Protein AF-A0A2W4WVH2-F1 (afdb_monomer_lite)

Structure (mmCIF, N/CA/C/O backbone):
data_AF-A0A2W4WVH2-F1
#
_entry.id   AF-A0A2W4WVH2-F1
#
loop_
_atom_site.group_PDB
_atom_site.id
_atom_site.type_symbol
_atom_site.label_atom_id
_atom_site.label_alt_id
_atom_site.label_comp_id
_atom_site.label_asym_id
_atom_site.label_entity_id
_atom_site.label_seq_id
_atom_site.pdbx_PDB_ins_code
_atom_site.Cartn_x
_atom_site.Cartn_y
_atom_site.Cartn_z
_atom_site.occupancy
_atom_site.B_iso_or_equiv
_atom_site.auth_seq_id
_atom_site.auth_comp_id
_atom_site.auth_asym_id
_atom_site.auth_atom_id
_atom_site.pdbx_PDB_model_num
ATOM 1 N N . MET A 1 1 ? -16.854 -24.692 27.107 1.00 45.06 1 MET A N 1
ATOM 2 C CA . MET A 1 1 ? -16.200 -25.452 26.020 1.00 45.06 1 MET A CA 1
ATOM 3 C C . MET A 1 1 ? -17.111 -25.479 24.795 1.00 45.06 1 MET A C 1
ATOM 5 O O . MET A 1 1 ? -17.881 -26.413 24.666 1.00 45.06 1 MET A O 1
ATOM 9 N N . ASN A 1 2 ? -17.081 -24.427 23.961 1.00 44.56 2 ASN A N 1
ATOM 10 C CA . ASN A 1 2 ? -17.092 -24.504 22.487 1.00 44.56 2 ASN A CA 1
ATOM 11 C C . ASN A 1 2 ? -16.873 -23.089 21.905 1.00 44.56 2 ASN A C 1
ATOM 13 O O . ASN A 1 2 ? -17.796 -22.410 21.470 1.00 44.56 2 ASN A O 1
ATOM 17 N N . ASP A 1 3 ? -15.625 -22.629 21.969 1.00 52.38 3 ASP A N 1
ATOM 18 C CA . ASP A 1 3 ? -15.141 -21.346 21.444 1.00 52.38 3 ASP A CA 1
ATOM 19 C C . ASP A 1 3 ? -14.813 -21.469 19.940 1.00 52.38 3 ASP A C 1
ATOM 21 O O . ASP A 1 3 ? -13.662 -21.418 19.513 1.00 52.38 3 ASP A O 1
ATOM 25 N N . LYS A 1 4 ? -15.816 -21.811 19.121 1.00 51.41 4 LYS A N 1
ATOM 26 C CA . LYS A 1 4 ? -15.616 -22.053 17.675 1.00 51.41 4 LYS A CA 1
ATOM 27 C C . LYS A 1 4 ? -16.540 -21.256 16.758 1.00 51.41 4 LYS A C 1
ATOM 29 O O . LYS A 1 4 ? -16.432 -21.389 15.543 1.00 51.41 4 LYS A O 1
ATOM 34 N N . THR A 1 5 ? -17.405 -20.404 17.299 1.00 56.41 5 THR A N 1
ATOM 35 C CA . THR A 1 5 ? -18.390 -19.650 16.505 1.00 56.41 5 THR A CA 1
ATOM 36 C C . THR A 1 5 ? -18.464 -18.174 16.881 1.00 56.41 5 THR A C 1
ATOM 38 O O . THR A 1 5 ? -19.536 -17.585 16.791 1.00 56.41 5 THR A O 1
ATOM 41 N N . ASP A 1 6 ? -17.352 -17.554 17.288 1.00 52.69 6 ASP A N 1
ATOM 42 C CA . ASP A 1 6 ? -17.299 -16.093 17.346 1.00 52.69 6 A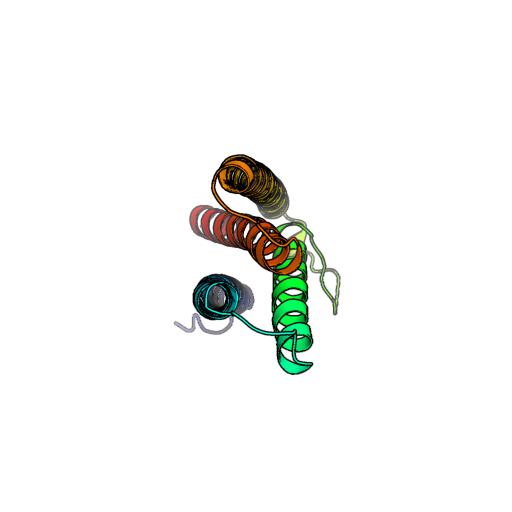SP A CA 1
ATOM 43 C C . ASP A 1 6 ? -16.998 -15.536 15.933 1.00 52.69 6 ASP A C 1
ATOM 45 O O . ASP A 1 6 ? -15.887 -15.720 15.411 1.00 52.69 6 ASP A O 1
ATOM 49 N N . PRO A 1 7 ? -17.965 -14.872 15.265 1.00 55.34 7 PRO A N 1
ATOM 50 C CA . PRO A 1 7 ? -17.770 -14.300 13.933 1.00 55.34 7 PRO A CA 1
ATOM 51 C C . PRO A 1 7 ? -16.657 -13.238 13.891 1.00 55.34 7 PRO A C 1
ATOM 53 O O . PRO A 1 7 ? -16.143 -12.933 12.809 1.00 55.34 7 PRO A O 1
ATOM 56 N N . GLY A 1 8 ? -16.247 -12.694 15.045 1.00 55.97 8 GLY A N 1
ATOM 57 C CA . GLY A 1 8 ? -15.097 -11.802 15.156 1.00 55.97 8 GLY A CA 1
ATOM 58 C C . GLY A 1 8 ? -13.764 -12.496 14.857 1.00 55.97 8 GLY A C 1
ATOM 59 O O . GLY A 1 8 ? -12.923 -11.929 14.163 1.00 55.97 8 GLY A O 1
ATOM 60 N N . ILE A 1 9 ? -13.568 -13.738 15.308 1.00 54.50 9 ILE A N 1
ATOM 61 C CA . ILE A 1 9 ? -12.284 -14.455 15.190 1.00 54.50 9 ILE A CA 1
ATOM 62 C C . ILE A 1 9 ? -11.999 -14.855 13.734 1.00 54.50 9 ILE A C 1
ATOM 64 O O . ILE A 1 9 ? -10.867 -14.723 13.259 1.00 54.50 9 ILE A O 1
ATOM 68 N N . PHE A 1 10 ? -13.022 -15.286 12.989 1.00 54.44 10 PHE A N 1
ATOM 69 C CA . PHE A 1 10 ? -12.885 -15.618 11.565 1.00 54.44 10 PHE A CA 1
ATOM 70 C C . PHE A 1 10 ? -12.524 -14.389 10.719 1.00 54.44 10 PHE A C 1
ATOM 72 O O . PHE A 1 10 ? -11.596 -14.453 9.913 1.00 54.44 10 PHE A O 1
ATOM 79 N N . ARG A 1 11 ? -13.158 -13.233 10.967 1.00 58.91 11 ARG A N 1
ATOM 80 C CA . ARG A 1 11 ? -12.826 -11.977 10.268 1.00 58.91 11 ARG A CA 1
ATOM 81 C C . ARG A 1 11 ? -11.411 -11.479 10.576 1.00 58.91 11 ARG A C 1
ATOM 83 O O . ARG A 1 11 ? -10.740 -10.994 9.667 1.00 58.91 11 ARG A O 1
ATOM 90 N N . ARG A 1 12 ? -10.936 -11.623 11.820 1.00 60.44 12 ARG A N 1
ATOM 91 C CA . ARG A 1 12 ? -9.560 -11.266 12.227 1.00 60.44 12 ARG A CA 1
ATOM 92 C C . ARG A 1 12 ? -8.515 -12.124 11.504 1.00 60.44 12 ARG A C 1
ATOM 94 O O . ARG A 1 12 ? -7.502 -11.603 11.026 1.00 60.44 12 ARG A O 1
ATOM 101 N N . LYS A 1 13 ? -8.770 -13.432 11.377 1.00 58.59 13 LYS A N 1
ATOM 102 C CA . LYS A 1 13 ? -7.903 -14.372 10.644 1.00 58.59 13 LYS A CA 1
ATOM 103 C C . LYS A 1 13 ? -7.882 -14.083 9.144 1.00 58.59 13 LYS A C 1
ATOM 105 O O . LYS A 1 13 ? -6.803 -14.089 8.561 1.00 58.59 13 LYS A O 1
ATOM 110 N N . GLU A 1 14 ? -9.024 -13.741 8.549 1.00 64.25 14 GLU A N 1
ATOM 111 C CA . GLU A 1 14 ? -9.094 -13.321 7.144 1.00 64.25 14 GLU A CA 1
ATOM 112 C C . GLU A 1 14 ? -8.287 -12.052 6.871 1.00 64.25 14 GLU A C 1
ATOM 114 O O . GLU A 1 14 ? -7.516 -12.026 5.922 1.00 64.25 14 GLU A O 1
ATOM 119 N N . ILE A 1 15 ? -8.418 -11.005 7.695 1.00 61.34 15 ILE A N 1
ATOM 120 C CA . ILE A 1 15 ? -7.691 -9.741 7.479 1.00 61.34 15 ILE A CA 1
ATOM 121 C C . ILE A 1 15 ? -6.187 -9.941 7.685 1.00 61.34 15 ILE A C 1
ATOM 123 O O . ILE A 1 15 ? -5.391 -9.426 6.904 1.00 61.34 15 ILE A O 1
ATOM 127 N N . THR A 1 16 ? -5.792 -10.729 8.690 1.00 62.81 16 THR A N 1
ATOM 128 C CA . THR A 1 16 ? -4.380 -11.078 8.908 1.00 62.81 16 THR A CA 1
ATOM 129 C C . THR A 1 16 ? -3.832 -11.879 7.725 1.00 62.81 16 THR A C 1
ATOM 131 O O . THR A 1 16 ? -2.770 -11.549 7.207 1.00 62.81 16 THR A O 1
ATOM 134 N N . GLY A 1 17 ? -4.560 -12.907 7.276 1.00 65.88 17 GLY A N 1
ATOM 135 C CA . GLY A 1 17 ? -4.170 -13.739 6.139 1.00 65.88 17 GLY A CA 1
ATOM 136 C C . GLY A 1 17 ? -4.081 -12.934 4.846 1.00 65.88 17 GLY A C 1
ATOM 137 O O . GLY A 1 17 ? -3.135 -13.108 4.088 1.00 65.88 17 GLY A O 1
ATOM 138 N N . LEU A 1 18 ? -5.000 -11.989 4.636 1.00 65.19 18 LEU A N 1
ATOM 139 C CA . LEU A 1 18 ? -5.010 -11.115 3.468 1.00 65.19 18 LEU A CA 1
ATOM 140 C C . LEU A 1 18 ? -3.873 -10.090 3.520 1.00 65.19 18 LEU A C 1
ATOM 142 O O . LEU A 1 18 ? -3.216 -9.882 2.511 1.00 65.19 18 LEU A O 1
ATOM 146 N N . ALA A 1 19 ? -3.564 -9.514 4.684 1.00 61.16 19 ALA A N 1
ATOM 147 C CA . ALA A 1 19 ? -2.401 -8.642 4.854 1.00 61.16 19 ALA A CA 1
ATOM 148 C C . ALA A 1 19 ? -1.078 -9.396 4.623 1.00 61.16 19 ALA A C 1
ATOM 150 O O . ALA A 1 19 ? -0.179 -8.873 3.970 1.00 61.16 19 ALA A O 1
ATOM 151 N N . PHE A 1 20 ? -0.965 -10.636 5.106 1.00 66.19 20 PHE A N 1
ATOM 152 C CA . PHE A 1 20 ? 0.226 -11.467 4.909 1.00 66.19 20 PHE A CA 1
ATOM 153 C C . PHE A 1 20 ? 0.372 -11.925 3.454 1.00 66.19 20 PHE A C 1
ATOM 155 O O . PHE A 1 20 ? 1.464 -11.877 2.895 1.00 66.19 20 PHE A O 1
ATOM 162 N N . TYR A 1 21 ? -0.740 -12.312 2.822 1.00 66.06 21 TYR A N 1
ATOM 163 C CA . TYR A 1 21 ? -0.791 -12.641 1.401 1.00 66.06 21 TYR A CA 1
ATOM 164 C C . TYR A 1 21 ? -0.421 -11.437 0.540 1.00 66.06 21 TYR A C 1
ATOM 166 O O . TYR A 1 21 ? 0.329 -11.590 -0.413 1.00 66.06 21 TYR A O 1
ATOM 174 N N . VAL A 1 22 ? -0.883 -10.238 0.908 1.00 64.31 22 VAL A N 1
ATOM 175 C CA . VAL A 1 22 ? -0.463 -8.983 0.284 1.00 64.31 22 VAL A CA 1
ATOM 176 C C . VAL A 1 22 ? 1.050 -8.856 0.412 1.00 64.31 22 VAL A C 1
ATOM 178 O O . VAL A 1 22 ? 1.708 -8.899 -0.618 1.00 64.31 22 VAL A O 1
ATOM 181 N N . VAL A 1 23 ? 1.618 -8.836 1.627 1.00 63.81 23 VAL A N 1
ATOM 182 C CA . VAL A 1 23 ? 3.079 -8.749 1.860 1.00 63.81 23 VAL A CA 1
ATOM 183 C C . VAL A 1 23 ? 3.870 -9.743 0.993 1.00 63.81 23 VAL A C 1
ATOM 185 O O . VAL A 1 23 ? 4.802 -9.345 0.294 1.00 63.81 23 VAL A O 1
ATOM 188 N N . ALA A 1 24 ? 3.458 -11.012 0.970 1.00 65.31 24 ALA A N 1
ATOM 189 C CA . ALA A 1 24 ? 4.091 -12.050 0.160 1.00 65.31 24 ALA A CA 1
ATOM 190 C C . ALA A 1 24 ? 3.933 -11.811 -1.354 1.00 65.31 24 ALA A C 1
ATOM 192 O O . ALA A 1 24 ? 4.898 -11.942 -2.104 1.00 65.31 24 ALA A O 1
ATOM 193 N N . ALA A 1 25 ? 2.743 -11.418 -1.814 1.00 62.38 25 ALA A N 1
ATOM 194 C CA . ALA A 1 25 ? 2.462 -11.150 -3.221 1.00 62.38 25 ALA A CA 1
ATOM 195 C C . ALA A 1 25 ? 3.227 -9.929 -3.749 1.00 62.38 25 ALA A C 1
ATOM 197 O O . ALA A 1 25 ? 3.689 -9.959 -4.886 1.00 62.38 25 ALA A O 1
ATOM 198 N N . GLY A 1 26 ? 3.403 -8.877 -2.944 1.00 61.41 26 GLY A N 1
ATOM 199 C CA . GLY A 1 26 ? 4.197 -7.710 -3.343 1.00 61.41 26 GLY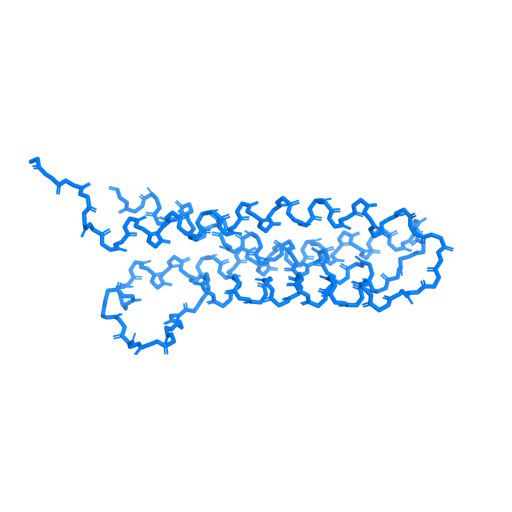 A CA 1
ATOM 200 C C . GLY A 1 26 ? 5.694 -7.996 -3.403 1.00 61.41 26 GLY A C 1
ATOM 201 O O . GLY A 1 26 ? 6.350 -7.529 -4.328 1.00 61.41 26 GLY A O 1
ATOM 202 N N . LEU A 1 27 ? 6.224 -8.817 -2.489 1.00 63.53 27 LEU A N 1
ATOM 203 C CA . LEU A 1 27 ? 7.617 -9.281 -2.553 1.00 63.53 27 LEU A CA 1
ATOM 204 C C . LEU A 1 27 ? 7.875 -10.126 -3.809 1.00 63.53 27 LEU A C 1
ATOM 206 O O . LEU A 1 27 ? 8.849 -9.892 -4.518 1.00 63.53 27 LEU A O 1
ATOM 210 N N . LEU A 1 28 ? 6.964 -11.048 -4.133 1.00 61.34 28 LEU A N 1
ATOM 211 C CA . LEU A 1 28 ? 7.037 -11.855 -5.357 1.00 61.34 28 LEU A CA 1
ATOM 212 C C . LEU A 1 28 ? 6.838 -11.018 -6.632 1.00 61.34 28 LEU A C 1
ATOM 214 O O . LEU A 1 28 ? 7.385 -11.341 -7.684 1.00 61.34 28 LEU A O 1
ATOM 218 N N . ALA A 1 29 ? 6.048 -9.945 -6.563 1.00 59.56 29 ALA A N 1
ATOM 219 C CA . ALA A 1 29 ? 5.833 -9.049 -7.691 1.00 59.56 29 ALA A CA 1
ATOM 220 C C . ALA A 1 29 ? 7.020 -8.113 -7.940 1.00 59.56 29 ALA A C 1
ATOM 222 O O . ALA A 1 29 ? 7.309 -7.829 -9.099 1.00 59.56 29 ALA A O 1
ATOM 223 N N . ALA A 1 30 ? 7.710 -7.663 -6.888 1.00 61.22 30 ALA A N 1
ATOM 224 C CA . ALA A 1 30 ? 8.901 -6.826 -7.001 1.00 61.22 30 ALA A CA 1
ATOM 225 C C . ALA A 1 30 ? 10.008 -7.537 -7.795 1.00 61.22 30 ALA A C 1
ATOM 227 O O . ALA A 1 30 ? 10.548 -6.959 -8.732 1.00 61.22 30 ALA A O 1
ATOM 228 N N . ASP A 1 31 ? 10.269 -8.811 -7.496 1.00 60.78 31 ASP A N 1
ATOM 229 C CA . ASP A 1 31 ? 11.281 -9.617 -8.195 1.00 60.78 31 ASP A CA 1
ATOM 230 C C . ASP A 1 31 ? 11.007 -9.715 -9.710 1.00 60.78 31 ASP A C 1
ATOM 232 O O . ASP A 1 31 ? 11.892 -9.545 -10.546 1.00 60.78 31 ASP A O 1
ATOM 236 N N . VAL A 1 32 ? 9.733 -9.866 -10.087 1.00 55.97 32 VAL A N 1
ATOM 237 C CA . VAL A 1 32 ? 9.325 -9.941 -11.499 1.00 55.97 32 VAL A CA 1
ATOM 238 C C . VAL A 1 32 ? 9.278 -8.567 -12.183 1.00 55.97 32 VAL A C 1
ATOM 240 O O . VAL A 1 32 ? 9.459 -8.486 -13.398 1.00 55.97 32 VAL A O 1
ATOM 243 N N . LEU A 1 33 ? 9.029 -7.487 -11.435 1.00 59.16 33 LEU A N 1
ATOM 244 C CA . LEU A 1 33 ? 9.025 -6.118 -11.964 1.00 59.16 33 LEU A CA 1
ATOM 245 C C . LEU A 1 33 ? 10.447 -5.611 -12.244 1.00 59.16 33 LEU A C 1
ATOM 247 O 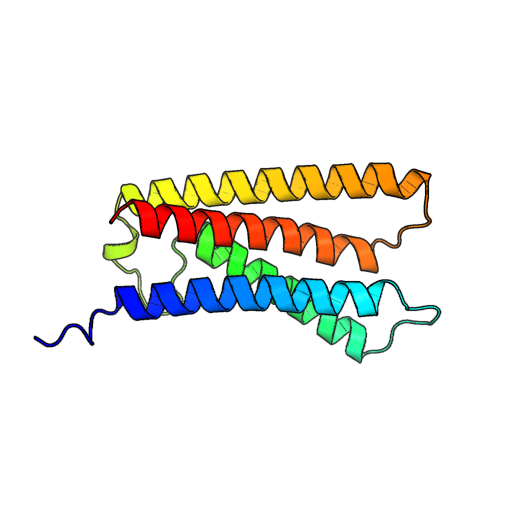O . LEU A 1 33 ? 10.664 -4.984 -13.276 1.00 59.16 33 LEU A O 1
ATOM 251 N N . TYR A 1 34 ? 11.415 -5.915 -11.373 1.00 60.00 34 TYR A N 1
ATOM 252 C CA . TYR A 1 34 ? 12.796 -5.438 -11.513 1.00 60.00 34 TYR A CA 1
ATOM 253 C C . TYR A 1 34 ? 13.650 -6.248 -12.506 1.00 60.00 34 TYR A C 1
ATOM 255 O O . TYR A 1 34 ? 14.629 -5.717 -13.019 1.00 60.00 34 TYR A O 1
ATOM 263 N N . GLY A 1 35 ? 13.283 -7.493 -12.829 1.00 57.66 35 GLY A N 1
ATOM 264 C CA . GLY A 1 35 ? 14.023 -8.346 -13.776 1.00 57.66 35 GLY A CA 1
ATOM 265 C C . GLY A 1 35 ? 13.636 -8.196 -15.255 1.00 57.66 35 GLY A C 1
ATOM 266 O O . GLY A 1 35 ? 13.885 -9.112 -16.041 1.00 57.66 35 GLY A O 1
ATOM 267 N N . ARG A 1 36 ? 12.942 -7.118 -15.648 1.00 62.81 36 ARG A N 1
ATOM 268 C CA . ARG A 1 36 ? 12.261 -7.041 -16.949 1.00 62.81 36 ARG A CA 1
ATOM 269 C C . ARG A 1 36 ? 12.927 -6.089 -17.953 1.00 62.81 36 ARG A C 1
ATOM 271 O O . ARG A 1 36 ? 12.627 -4.899 -17.984 1.00 62.81 36 ARG A O 1
ATOM 278 N N . ASP A 1 37 ? 13.645 -6.661 -18.918 1.00 61.00 37 ASP A N 1
ATOM 279 C CA . ASP A 1 37 ? 14.292 -5.914 -20.016 1.00 61.00 37 ASP A CA 1
ATOM 280 C C . ASP A 1 37 ? 13.422 -5.741 -21.291 1.00 61.00 37 ASP A C 1
ATOM 282 O O . ASP A 1 37 ? 13.919 -5.351 -22.345 1.00 61.00 37 ASP A O 1
ATOM 286 N N . GLY A 1 38 ? 12.107 -6.010 -21.236 1.00 69.62 38 GLY A N 1
ATOM 287 C CA . GLY A 1 38 ? 11.228 -6.066 -22.424 1.00 69.62 38 GLY A CA 1
ATOM 288 C C . GLY A 1 38 ? 9.888 -5.318 -22.326 1.00 69.62 38 GLY A C 1
ATOM 289 O O . GLY A 1 38 ? 9.450 -4.905 -21.251 1.00 69.62 38 GLY A O 1
ATOM 290 N N . ALA A 1 39 ? 9.198 -5.174 -23.467 1.00 76.69 39 ALA A N 1
ATOM 291 C CA . ALA A 1 39 ? 7.884 -4.520 -23.572 1.00 76.69 39 ALA A CA 1
ATOM 292 C C . ALA A 1 39 ? 6.810 -5.202 -22.704 1.00 76.69 39 ALA A C 1
ATOM 294 O O . ALA A 1 39 ? 6.860 -6.412 -22.481 1.00 76.69 39 ALA A O 1
ATOM 295 N N . TRP A 1 40 ? 5.830 -4.438 -22.211 1.00 77.19 40 TRP A N 1
ATOM 296 C CA . TRP A 1 40 ? 4.753 -4.946 -21.351 1.00 77.19 40 TRP A CA 1
ATOM 297 C C . TRP A 1 40 ? 3.869 -5.964 -22.083 1.00 77.19 40 TRP A C 1
ATOM 299 O O . TRP A 1 40 ? 3.409 -5.714 -23.195 1.00 77.19 40 TRP A O 1
ATOM 309 N N . ARG A 1 41 ? 3.608 -7.115 -21.452 1.00 82.00 41 ARG A N 1
ATOM 310 C CA . ARG A 1 41 ? 2.661 -8.122 -21.947 1.00 82.00 41 ARG A CA 1
ATOM 311 C C . ARG A 1 41 ? 1.333 -7.910 -21.232 1.00 82.00 41 ARG A C 1
ATOM 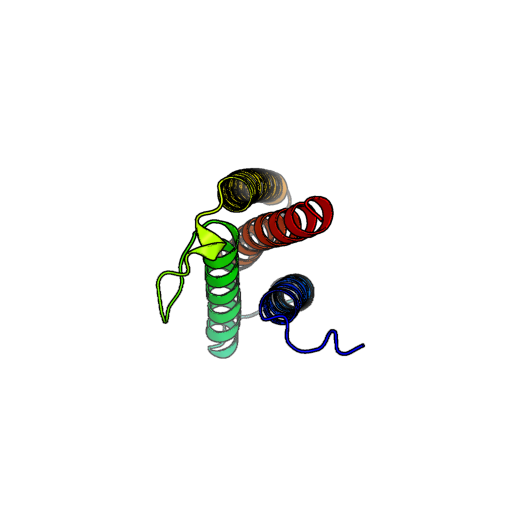313 O O . ARG A 1 41 ? 1.289 -7.417 -20.109 1.00 82.00 41 ARG A O 1
ATOM 320 N N . PHE A 1 42 ? 0.240 -8.351 -21.849 1.00 79.81 42 PHE A N 1
ATOM 321 C CA . PHE A 1 42 ? -1.100 -8.247 -21.260 1.00 79.81 42 PHE A CA 1
ATOM 322 C C . PHE A 1 42 ? -1.183 -8.816 -19.829 1.00 79.81 42 PHE A C 1
ATOM 324 O O . PHE A 1 42 ? -1.787 -8.212 -18.947 1.00 79.81 42 PHE A O 1
ATOM 331 N N . VAL A 1 43 ? -0.502 -9.938 -19.574 1.00 78.25 43 VAL A N 1
ATOM 332 C CA . VAL A 1 43 ? -0.456 -10.593 -18.255 1.00 78.25 43 VAL A CA 1
ATOM 333 C C . VAL A 1 43 ? 0.138 -9.685 -17.169 1.00 78.25 43 VAL A C 1
ATOM 335 O O . VAL A 1 43 ? -0.269 -9.773 -16.012 1.00 78.25 43 VAL A O 1
ATOM 338 N N . ASP A 1 44 ? 1.052 -8.781 -17.522 1.00 77.44 44 ASP A N 1
ATOM 339 C CA . ASP A 1 44 ? 1.674 -7.861 -16.565 1.00 77.44 44 ASP A CA 1
ATOM 340 C C . ASP A 1 44 ? 0.707 -6.759 -16.142 1.00 77.44 44 ASP A C 1
ATOM 342 O O . ASP A 1 44 ? 0.599 -6.463 -14.955 1.00 77.44 44 ASP A O 1
ATOM 346 N N . PHE A 1 45 ? -0.075 -6.226 -17.086 1.00 78.69 45 PHE A N 1
ATOM 347 C CA . PHE A 1 45 ? -1.147 -5.279 -16.776 1.00 78.69 45 PHE A CA 1
ATOM 348 C C . PHE A 1 45 ? -2.186 -5.900 -15.842 1.00 78.69 45 PHE A C 1
ATOM 350 O O . PHE A 1 45 ? -2.586 -5.269 -14.865 1.00 78.69 45 PHE A O 1
ATOM 357 N N . VAL A 1 46 ? -2.585 -7.152 -16.097 1.00 80.19 46 VAL A N 1
ATOM 358 C CA . VAL A 1 46 ? -3.522 -7.883 -15.228 1.00 80.19 46 VAL A CA 1
ATOM 359 C C . VAL A 1 46 ? -2.929 -8.077 -13.832 1.00 80.19 46 VAL A C 1
ATOM 361 O O . VAL A 1 46 ? -3.613 -7.844 -12.838 1.00 80.19 46 VAL A O 1
ATOM 364 N N . ARG A 1 47 ? -1.649 -8.455 -13.737 1.00 76.75 47 ARG A N 1
ATOM 365 C CA . ARG A 1 47 ? -0.964 -8.660 -12.454 1.00 76.75 47 ARG A CA 1
ATOM 366 C C . ARG A 1 47 ? -0.854 -7.364 -11.651 1.00 76.75 47 ARG A C 1
ATOM 368 O O . ARG A 1 47 ? -1.217 -7.348 -10.478 1.00 76.75 47 ARG A O 1
ATOM 375 N N . VAL A 1 48 ? -0.389 -6.282 -12.273 1.00 77.06 48 VAL A N 1
ATOM 376 C CA . VAL A 1 48 ? -0.269 -4.968 -11.625 1.00 77.06 48 VAL A CA 1
ATOM 377 C C . VAL A 1 48 ? -1.644 -4.442 -11.219 1.00 77.06 48 VAL A C 1
ATOM 379 O O . VAL A 1 48 ? -1.817 -3.997 -10.086 1.00 77.06 48 VAL A O 1
ATOM 382 N N . GLY A 1 49 ? -2.645 -4.571 -12.093 1.00 80.31 49 GLY A N 1
ATOM 383 C CA . GLY A 1 49 ? -4.030 -4.219 -11.787 1.00 80.31 49 GLY A CA 1
ATOM 384 C C . GLY A 1 49 ? -4.582 -4.991 -10.588 1.00 80.31 49 GLY A C 1
ATOM 385 O O . GLY A 1 49 ? -5.185 -4.388 -9.704 1.00 80.31 49 GLY A O 1
ATOM 386 N N . ALA A 1 50 ? -4.317 -6.298 -10.498 1.00 76.25 50 ALA A N 1
ATOM 387 C CA . ALA A 1 50 ? -4.727 -7.120 -9.362 1.00 76.25 50 ALA A CA 1
ATOM 388 C C . ALA A 1 50 ? -4.056 -6.682 -8.048 1.00 76.25 50 ALA A C 1
ATOM 390 O O . ALA A 1 50 ? -4.729 -6.614 -7.020 1.00 76.25 50 ALA A O 1
ATOM 391 N N . ILE A 1 51 ? -2.764 -6.334 -8.073 1.00 75.75 51 ILE A N 1
ATOM 392 C CA . ILE A 1 51 ? -2.038 -5.830 -6.894 1.00 75.75 51 ILE A CA 1
ATOM 393 C C . ILE A 1 51 ? -2.604 -4.485 -6.442 1.00 75.75 51 ILE A C 1
ATOM 395 O O . ILE A 1 51 ? -2.871 -4.302 -5.255 1.00 75.75 51 ILE A O 1
ATOM 399 N N . LEU A 1 52 ? -2.828 -3.558 -7.375 1.00 79.38 52 LEU A N 1
ATOM 400 C CA . LEU A 1 52 ? -3.406 -2.249 -7.072 1.00 79.38 52 LEU A CA 1
ATOM 401 C C . LEU A 1 52 ? -4.831 -2.378 -6.524 1.00 79.38 52 LEU A C 1
ATOM 403 O O . LEU A 1 52 ? -5.171 -1.738 -5.530 1.00 79.38 52 LEU A O 1
ATOM 407 N N . PHE A 1 53 ? -5.648 -3.245 -7.123 1.00 79.38 53 PHE A N 1
ATOM 408 C CA . PHE A 1 53 ? -6.997 -3.528 -6.643 1.00 79.38 53 PHE A CA 1
ATOM 409 C C . PHE A 1 53 ? -6.979 -4.135 -5.237 1.00 79.38 53 PHE A C 1
ATOM 411 O O . PHE A 1 53 ? -7.732 -3.710 -4.363 1.00 79.38 53 PHE A O 1
ATOM 418 N N . LEU A 1 54 ? -6.081 -5.085 -4.980 1.00 75.12 54 LEU A N 1
ATOM 419 C CA . LEU A 1 54 ? -5.928 -5.698 -3.667 1.00 75.12 54 LEU A CA 1
ATOM 420 C C . LEU A 1 54 ? -5.450 -4.687 -2.612 1.00 75.12 54 LEU A C 1
ATOM 422 O O . LEU A 1 54 ? -5.994 -4.657 -1.508 1.00 75.12 54 LEU A O 1
ATOM 426 N N . ALA A 1 55 ? -4.482 -3.831 -2.954 1.00 73.50 55 ALA A N 1
ATOM 427 C CA . ALA A 1 55 ? -4.019 -2.745 -2.092 1.00 73.50 55 ALA A CA 1
ATOM 428 C C . ALA A 1 55 ? -5.165 -1.781 -1.755 1.00 73.50 55 ALA A C 1
ATOM 430 O O . ALA A 1 55 ? -5.347 -1.419 -0.592 1.00 73.50 55 ALA A O 1
ATOM 431 N N . LEU A 1 56 ? -5.997 -1.434 -2.742 1.00 80.12 56 LEU A N 1
ATOM 432 C CA . LEU A 1 56 ? -7.190 -0.618 -2.537 1.00 80.12 56 LEU A CA 1
ATOM 433 C C . LEU A 1 56 ? -8.186 -1.297 -1.587 1.00 80.12 56 LEU A C 1
ATOM 435 O O . LEU A 1 56 ? -8.640 -0.672 -0.631 1.00 80.12 56 LEU A O 1
ATOM 439 N N . VAL A 1 57 ? -8.504 -2.577 -1.805 1.00 77.62 57 VAL A N 1
ATOM 440 C CA . VAL A 1 57 ? -9.414 -3.339 -0.934 1.00 77.62 57 VAL A CA 1
ATOM 441 C C . VAL A 1 57 ? -8.884 -3.389 0.500 1.00 77.62 57 VAL A C 1
ATOM 443 O O . VAL A 1 57 ? -9.648 -3.179 1.445 1.00 77.62 57 VAL A O 1
ATOM 446 N N . LEU A 1 58 ? -7.583 -3.623 0.684 1.00 73.69 58 LEU A N 1
ATOM 447 C CA . LEU A 1 58 ? -6.962 -3.668 2.007 1.00 73.69 58 LEU A CA 1
ATOM 448 C C . LEU A 1 58 ? -6.983 -2.292 2.686 1.00 73.69 58 LEU A C 1
ATOM 450 O O . LEU A 1 58 ? -7.327 -2.193 3.867 1.00 73.69 58 LEU A O 1
ATOM 454 N N . ALA A 1 59 ? -6.676 -1.226 1.946 1.00 74.44 59 ALA A N 1
ATOM 455 C CA . ALA A 1 59 ? -6.750 0.142 2.442 1.00 74.44 59 ALA A CA 1
ATOM 456 C C . ALA A 1 59 ? -8.183 0.491 2.865 1.00 74.44 59 ALA A C 1
ATOM 458 O O . ALA A 1 59 ? -8.401 0.930 3.992 1.00 74.44 59 ALA A O 1
ATOM 459 N N . LEU A 1 60 ? -9.182 0.211 2.025 1.00 76.31 60 LEU A N 1
ATOM 460 C CA . LEU A 1 60 ? -10.586 0.462 2.349 1.00 76.31 60 LEU A CA 1
ATOM 461 C C . LEU A 1 60 ? -11.023 -0.332 3.583 1.00 76.31 60 LEU A C 1
ATOM 463 O O . LEU A 1 60 ? -11.596 0.244 4.505 1.00 76.31 60 LEU A O 1
ATOM 467 N N . ARG A 1 61 ? -10.704 -1.627 3.659 1.00 74.62 61 ARG A N 1
ATOM 468 C CA . ARG A 1 61 ? -11.107 -2.480 4.788 1.00 74.62 61 ARG A CA 1
ATOM 469 C C . ARG A 1 61 ? -10.431 -2.090 6.108 1.00 74.62 61 ARG A C 1
ATOM 471 O O . ARG A 1 61 ? -11.048 -2.234 7.160 1.00 74.62 61 ARG A O 1
ATOM 478 N N . SER A 1 62 ? -9.190 -1.599 6.066 1.00 69.38 62 SER A N 1
ATOM 479 C CA . SER A 1 62 ? -8.433 -1.198 7.265 1.00 69.38 62 SER A CA 1
ATOM 480 C C . SER A 1 62 ? -8.726 0.227 7.737 1.00 69.38 62 SER A C 1
ATOM 482 O O . SER A 1 62 ? -8.573 0.518 8.922 1.00 69.38 62 SER A O 1
ATOM 484 N N . THR A 1 63 ? -9.163 1.116 6.841 1.00 71.31 63 THR A N 1
ATOM 485 C CA . THR A 1 63 ? -9.365 2.541 7.157 1.00 71.31 63 THR A CA 1
ATOM 486 C C . THR A 1 63 ? -10.830 2.951 7.247 1.00 71.31 63 THR A C 1
ATOM 488 O O . THR A 1 63 ? -11.145 3.938 7.908 1.00 71.31 63 THR A O 1
ATOM 491 N N . THR A 1 64 ? -11.748 2.187 6.650 1.00 66.50 64 THR A N 1
ATOM 492 C CA . THR A 1 64 ? -13.172 2.539 6.595 1.00 66.50 64 THR A CA 1
ATOM 493 C C . THR A 1 64 ? -14.057 1.467 7.228 1.00 66.50 64 THR A C 1
ATOM 495 O O . THR A 1 64 ? -13.687 0.300 7.350 1.00 66.50 64 THR A O 1
ATOM 498 N N . ALA A 1 65 ? -15.269 1.864 7.625 1.00 59.75 65 ALA A N 1
ATOM 499 C CA . ALA A 1 65 ? -16.310 0.963 8.125 1.00 59.75 65 ALA A CA 1
ATOM 500 C C . ALA A 1 65 ? -17.079 0.232 7.013 1.00 59.75 65 ALA A C 1
ATOM 502 O O . ALA A 1 65 ? -18.197 -0.237 7.235 1.00 59.75 65 ALA A O 1
ATOM 503 N N . PHE A 1 66 ? -16.510 0.160 5.809 1.00 57.78 66 PHE A N 1
ATOM 504 C CA . PHE A 1 66 ? -17.212 -0.323 4.633 1.00 57.78 66 PHE A CA 1
ATOM 505 C C . PHE A 1 66 ? -17.581 -1.807 4.776 1.00 57.78 66 PHE A C 1
ATOM 507 O O . PHE A 1 66 ? -16.732 -2.670 4.996 1.00 57.78 66 PHE A O 1
ATOM 514 N N . SER A 1 67 ? -18.878 -2.096 4.665 1.00 56.50 67 SER A N 1
ATOM 515 C CA . SER A 1 67 ? -19.458 -3.438 4.698 1.00 56.50 67 SER A CA 1
ATOM 516 C C . SER A 1 67 ? -20.377 -3.581 3.493 1.00 56.50 67 SER A C 1
ATOM 518 O O . SER A 1 67 ? -21.321 -2.808 3.349 1.00 56.50 67 SER A O 1
ATOM 520 N N . LEU A 1 68 ? -20.106 -4.571 2.639 1.00 54.69 68 LEU A N 1
ATOM 521 C CA . LEU A 1 68 ? -20.847 -4.797 1.393 1.00 54.69 68 LEU A CA 1
ATOM 522 C C . LEU A 1 68 ? -22.272 -5.332 1.606 1.00 54.69 68 LEU A C 1
ATOM 524 O O . LEU A 1 68 ? -23.092 -5.217 0.706 1.00 54.69 68 LEU A O 1
ATOM 528 N N . TRP A 1 69 ? -22.578 -5.922 2.768 1.00 50.78 69 TRP A N 1
ATOM 529 C CA . TRP A 1 69 ? -23.833 -6.667 2.948 1.00 50.78 69 TRP A CA 1
ATOM 530 C C . TRP A 1 69 ? -24.780 -6.051 3.986 1.00 50.78 69 TRP A C 1
ATOM 532 O O . TRP A 1 69 ? -25.992 -6.146 3.830 1.00 50.78 69 TRP A O 1
ATOM 542 N N . ARG A 1 70 ? -24.273 -5.406 5.048 1.00 51.66 70 ARG A N 1
ATOM 543 C CA . ARG A 1 70 ? -25.102 -4.721 6.067 1.00 51.66 70 ARG A CA 1
ATOM 544 C C . ARG A 1 70 ? -24.251 -3.862 7.004 1.00 51.66 70 ARG A C 1
ATOM 546 O O . ARG A 1 70 ? -23.152 -4.268 7.387 1.00 51.66 70 ARG A O 1
ATOM 553 N N . ARG A 1 71 ? -24.777 -2.705 7.420 1.00 53.81 71 ARG A N 1
ATOM 554 C CA . ARG A 1 71 ? -24.192 -1.844 8.465 1.00 53.81 71 ARG A CA 1
ATOM 555 C C . ARG A 1 71 ? -24.108 -2.646 9.770 1.00 53.81 71 ARG A C 1
ATOM 557 O O . ARG A 1 71 ? -25.133 -3.066 10.297 1.00 53.81 71 ARG A O 1
ATOM 564 N N . ASN A 1 72 ? -22.896 -2.933 10.241 1.00 55.12 72 ASN A N 1
ATOM 565 C CA . ASN A 1 72 ? -22.672 -3.818 11.384 1.00 55.12 72 ASN A CA 1
ATOM 566 C C . ASN A 1 72 ? -22.453 -2.974 12.647 1.00 55.12 72 ASN A C 1
ATOM 568 O O . ASN A 1 72 ? -21.452 -2.271 12.723 1.00 55.12 72 ASN A O 1
ATOM 572 N N . ARG A 1 73 ? -23.361 -3.039 13.632 1.00 55.00 73 ARG A N 1
ATOM 573 C CA . ARG A 1 73 ? -23.297 -2.223 14.867 1.00 55.00 73 ARG A CA 1
ATOM 574 C C . ARG A 1 73 ? -22.017 -2.432 15.684 1.00 55.00 73 ARG A C 1
ATOM 576 O O . ARG A 1 73 ? -21.584 -1.515 16.364 1.00 55.00 73 ARG A O 1
ATOM 583 N N . THR A 1 74 ? -21.383 -3.597 15.577 1.00 55.34 74 THR A N 1
ATOM 584 C CA . THR A 1 74 ? -20.090 -3.883 16.220 1.00 55.34 74 THR A CA 1
ATOM 585 C C . THR A 1 74 ? -18.906 -3.148 15.582 1.00 55.34 74 THR A C 1
ATOM 587 O O . THR A 1 74 ? -17.849 -3.075 16.189 1.00 55.34 74 THR A O 1
ATOM 590 N N . LEU A 1 75 ? -19.058 -2.585 14.375 1.00 54.19 75 LEU A N 1
ATOM 591 C CA . LEU A 1 75 ? -18.022 -1.781 13.707 1.00 54.19 75 LEU A CA 1
ATOM 592 C C . LEU A 1 75 ? -18.074 -0.287 14.055 1.00 54.19 75 LEU A C 1
ATOM 594 O O . LEU A 1 75 ? -17.173 0.441 13.631 1.00 54.19 75 LEU A O 1
ATOM 598 N N . ASP A 1 76 ? -19.115 0.149 14.769 1.00 61.84 76 ASP A N 1
ATOM 599 C CA . ASP A 1 76 ? -19.321 1.542 15.180 1.00 61.84 76 ASP A CA 1
ATOM 600 C C . ASP A 1 76 ? -18.789 1.825 16.598 1.00 61.84 76 ASP A C 1
ATOM 602 O O . ASP A 1 76 ? -18.872 2.966 17.065 1.00 61.84 76 ASP A O 1
ATOM 606 N N . ASP A 1 77 ? -18.191 0.823 17.254 1.00 72.75 77 ASP A N 1
ATOM 607 C CA . ASP A 1 77 ? -17.511 1.009 18.534 1.00 72.75 77 ASP A CA 1
ATOM 608 C C . ASP A 1 77 ? -16.411 2.078 18.407 1.00 72.75 77 ASP A C 1
ATOM 610 O O . ASP A 1 77 ? -15.694 2.176 17.399 1.00 72.75 77 ASP A O 1
ATOM 614 N N . GLU A 1 78 ? -16.311 2.930 19.422 1.00 77.38 78 GLU A N 1
ATOM 615 C CA . GLU A 1 78 ? -15.388 4.061 19.452 1.00 77.38 78 GLU A CA 1
ATOM 616 C C . GLU A 1 78 ? -13.936 3.585 19.350 1.00 77.38 78 GLU A C 1
ATOM 618 O O . GLU A 1 78 ? -13.133 4.191 18.633 1.00 77.38 78 GLU A O 1
ATOM 623 N N . LEU A 1 79 ? -13.624 2.438 19.961 1.00 79.75 79 LEU A N 1
ATOM 624 C CA . LEU A 1 79 ? -12.291 1.843 19.935 1.00 79.75 79 LEU A CA 1
ATOM 625 C C . LEU A 1 79 ? -11.890 1.371 18.529 1.00 79.75 79 LEU A C 1
ATOM 627 O O . LEU A 1 79 ? -10.811 1.705 18.035 1.00 79.75 79 LEU A O 1
ATOM 631 N N . THR A 1 80 ? -12.770 0.652 17.825 1.00 77.00 80 THR A N 1
ATOM 632 C CA . THR A 1 80 ? -12.512 0.209 16.444 1.00 77.00 80 THR A CA 1
ATOM 633 C C . THR A 1 80 ? -12.369 1.402 15.499 1.00 77.00 80 THR A C 1
ATOM 635 O O . THR A 1 80 ? -11.512 1.399 14.610 1.00 77.00 80 THR A O 1
ATOM 638 N N . ARG A 1 81 ? -13.156 2.464 15.702 1.00 79.88 81 ARG A N 1
ATOM 639 C CA . ARG A 1 81 ? -13.057 3.711 14.930 1.00 79.88 81 ARG A CA 1
ATOM 640 C C . ARG A 1 81 ? -11.713 4.408 15.145 1.00 79.88 81 ARG A C 1
ATOM 642 O O . ARG A 1 81 ? -11.077 4.818 14.172 1.00 79.88 81 ARG A O 1
ATOM 649 N N . ALA A 1 82 ? -11.245 4.474 16.392 1.00 84.12 82 ALA A N 1
ATOM 650 C CA . ALA A 1 82 ? -9.925 5.000 16.726 1.00 84.12 82 ALA A CA 1
ATOM 651 C C . ALA A 1 82 ? -8.800 4.164 16.088 1.00 84.12 82 ALA A C 1
ATOM 653 O O . ALA A 1 82 ? -7.863 4.723 15.508 1.00 84.12 82 ALA A O 1
ATOM 654 N N . ASN A 1 83 ? -8.929 2.833 16.102 1.00 83.62 83 ASN A N 1
ATOM 655 C CA . ASN A 1 83 ? -7.964 1.920 15.488 1.00 83.62 83 ASN A CA 1
ATOM 656 C C . ASN A 1 83 ? -7.880 2.096 13.965 1.00 83.62 83 ASN A C 1
ATOM 658 O O . ASN A 1 83 ? -6.777 2.126 13.418 1.00 83.62 83 ASN A O 1
ATOM 662 N N . ARG A 1 84 ? -9.010 2.304 13.278 1.00 82.69 84 ARG A N 1
ATOM 663 C CA . ARG A 1 84 ? -9.038 2.619 11.836 1.00 82.69 84 ARG A CA 1
ATOM 664 C C . ARG A 1 84 ? -8.386 3.958 11.509 1.00 82.69 84 ARG A C 1
ATOM 666 O O . ARG A 1 84 ? -7.598 4.045 10.571 1.00 82.69 84 ARG A O 1
ATOM 673 N N . ALA A 1 85 ? -8.655 4.995 12.303 1.00 84.19 85 ALA A N 1
ATOM 674 C CA . ALA A 1 85 ? -8.021 6.301 12.124 1.00 84.19 85 ALA A CA 1
ATOM 675 C C . ALA A 1 85 ? -6.502 6.243 12.377 1.00 84.19 85 ALA A C 1
ATOM 677 O O . ALA A 1 85 ? -5.715 6.916 11.709 1.00 84.19 85 ALA A O 1
ATOM 678 N N . ALA A 1 86 ? -6.055 5.434 13.340 1.00 84.50 86 ALA A N 1
ATOM 679 C CA . ALA A 1 86 ? -4.636 5.167 13.553 1.00 84.50 86 ALA A CA 1
ATOM 680 C C . ALA A 1 86 ? -4.016 4.380 12.385 1.00 84.50 86 ALA A C 1
ATOM 682 O O . ALA A 1 86 ? -2.929 4.733 11.931 1.00 84.50 86 ALA A O 1
ATOM 683 N N . ALA A 1 87 ? -4.708 3.366 11.864 1.00 84.38 87 ALA A N 1
ATOM 684 C CA . ALA A 1 87 ? -4.271 2.597 10.703 1.00 84.38 87 ALA A CA 1
ATOM 685 C C . ALA A 1 87 ? -4.121 3.467 9.445 1.00 84.38 87 ALA A C 1
ATOM 687 O O . ALA A 1 87 ? -3.090 3.400 8.779 1.00 84.38 87 ALA A O 1
ATOM 688 N N . ALA A 1 88 ? -5.088 4.348 9.171 1.00 83.12 88 ALA A N 1
ATOM 689 C CA . ALA A 1 88 ? -5.032 5.284 8.048 1.00 83.12 88 ALA A CA 1
ATOM 690 C C . ALA A 1 88 ? -3.809 6.209 8.122 1.00 83.12 88 ALA A C 1
ATOM 692 O O . ALA A 1 88 ? -3.107 6.392 7.130 1.00 83.12 88 ALA A O 1
ATOM 693 N N . ARG A 1 89 ? -3.505 6.738 9.316 1.00 85.19 89 ARG A N 1
ATOM 694 C CA . ARG A 1 89 ? -2.313 7.571 9.543 1.00 85.19 89 ARG A CA 1
ATOM 695 C C . ARG A 1 89 ? -1.021 6.814 9.246 1.00 85.19 89 ARG A C 1
ATOM 697 O O . ARG A 1 89 ? -0.137 7.359 8.596 1.00 85.19 89 ARG A O 1
ATOM 704 N N . TRP A 1 90 ? -0.916 5.561 9.687 1.00 85.31 90 TRP A N 1
ATOM 705 C CA . TRP A 1 90 ? 0.250 4.723 9.396 1.00 85.31 90 TRP A CA 1
ATOM 706 C C . TRP A 1 90 ? 0.389 4.412 7.904 1.00 85.31 90 TRP A C 1
ATOM 708 O O . TRP A 1 90 ? 1.490 4.515 7.371 1.00 85.31 90 TRP A O 1
ATOM 718 N N . GLY A 1 91 ? -0.716 4.104 7.219 1.00 84.00 91 GLY A N 1
ATOM 719 C CA . GLY A 1 91 ? -0.713 3.916 5.767 1.00 84.00 91 GLY A CA 1
ATOM 720 C C . GLY A 1 91 ? -0.270 5.165 5.008 1.00 84.00 91 GLY A C 1
ATOM 721 O O . GLY A 1 91 ? 0.557 5.073 4.105 1.00 84.00 91 GLY A O 1
ATOM 722 N N . PHE A 1 92 ? -0.755 6.342 5.412 1.00 85.06 92 PHE A N 1
ATOM 723 C CA . PHE A 1 92 ? -0.338 7.619 4.831 1.00 85.06 92 PHE A CA 1
ATOM 724 C C . PHE A 1 92 ? 1.165 7.875 5.006 1.00 85.06 92 PHE A C 1
ATOM 726 O O . PHE A 1 92 ? 1.850 8.197 4.036 1.00 85.06 92 PHE A O 1
ATOM 733 N N . TRP A 1 93 ? 1.701 7.684 6.215 1.00 88.62 93 TRP A N 1
ATOM 734 C CA . TRP A 1 93 ? 3.134 7.860 6.461 1.00 88.62 93 TRP A CA 1
ATOM 735 C C . TRP A 1 93 ? 3.991 6.860 5.684 1.00 88.62 93 TRP A C 1
ATOM 737 O O . TRP A 1 93 ? 5.037 7.238 5.162 1.00 88.62 93 TRP A O 1
ATOM 747 N N . ALA A 1 94 ? 3.534 5.614 5.539 1.00 87.62 94 ALA A N 1
ATOM 748 C CA . ALA A 1 94 ? 4.212 4.625 4.709 1.00 87.62 94 ALA A CA 1
ATOM 749 C C . ALA A 1 94 ? 4.217 5.018 3.222 1.00 87.62 94 ALA A C 1
ATOM 751 O O . ALA A 1 94 ? 5.253 4.882 2.575 1.00 87.62 94 ALA A O 1
ATOM 752 N N . LEU A 1 95 ? 3.113 5.565 2.691 1.00 88.31 95 LEU A N 1
ATOM 753 C CA . LEU A 1 95 ? 3.067 6.104 1.323 1.00 88.31 95 LEU A CA 1
ATOM 754 C C . LEU A 1 95 ? 4.046 7.260 1.135 1.00 88.31 95 LEU A C 1
ATOM 756 O O . LEU A 1 95 ? 4.792 7.269 0.160 1.00 88.31 95 LEU A O 1
ATOM 760 N N . MET A 1 96 ? 4.059 8.218 2.066 1.00 89.06 96 MET A N 1
ATOM 761 C CA . MET A 1 96 ? 4.977 9.358 2.017 1.00 89.06 96 MET A CA 1
ATOM 762 C C . MET A 1 96 ? 6.437 8.912 2.045 1.00 89.06 96 MET A C 1
ATOM 764 O O . MET A 1 96 ? 7.237 9.388 1.243 1.00 89.06 96 MET A O 1
ATOM 768 N N . LEU A 1 97 ? 6.778 7.961 2.917 1.00 91.06 97 LEU A N 1
ATOM 769 C CA . LEU A 1 97 ? 8.135 7.436 3.007 1.00 91.06 97 LEU A CA 1
ATOM 770 C C . LEU A 1 97 ? 8.520 6.648 1.749 1.00 91.06 97 LEU A C 1
ATOM 772 O O . LEU A 1 97 ? 9.612 6.844 1.227 1.00 91.06 97 LEU A O 1
ATOM 776 N N . ALA A 1 98 ? 7.623 5.816 1.216 1.00 86.75 98 ALA A N 1
ATOM 777 C CA . ALA A 1 98 ? 7.866 5.080 -0.023 1.00 86.75 98 ALA A CA 1
ATOM 778 C C . ALA A 1 98 ? 8.057 6.021 -1.225 1.00 86.75 98 ALA A C 1
ATOM 780 O O . ALA A 1 98 ? 8.960 5.808 -2.032 1.00 86.75 98 ALA A O 1
ATOM 781 N N . LEU A 1 99 ? 7.259 7.090 -1.318 1.00 89.00 99 LEU A N 1
ATOM 782 C CA . LEU A 1 99 ? 7.402 8.115 -2.352 1.00 89.00 99 LEU A CA 1
ATOM 783 C C . LEU A 1 99 ? 8.731 8.870 -2.217 1.00 89.00 99 LEU A C 1
ATOM 785 O O . LEU A 1 99 ? 9.410 9.086 -3.217 1.00 89.00 99 LEU A O 1
ATOM 789 N N . LEU A 1 100 ? 9.131 9.225 -0.993 1.00 91.00 100 LEU A N 1
ATOM 790 C CA . LEU A 1 100 ? 10.415 9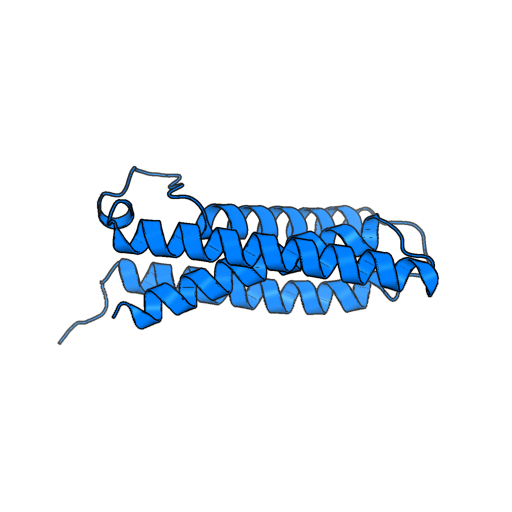.875 -0.729 1.00 91.00 100 LEU A CA 1
ATOM 791 C C . LEU A 1 100 ? 11.594 8.976 -1.127 1.00 91.00 100 LEU A C 1
ATOM 793 O O . LEU A 1 100 ? 12.514 9.433 -1.800 1.00 91.00 100 LEU A O 1
ATOM 797 N N . VAL A 1 101 ? 11.552 7.692 -0.758 1.00 88.25 101 VAL A N 1
ATOM 798 C CA . VAL A 1 101 ? 12.575 6.707 -1.143 1.00 88.25 101 VAL A CA 1
ATOM 799 C C . VAL A 1 101 ? 12.636 6.551 -2.662 1.00 88.25 101 VAL A C 1
ATOM 801 O O . VAL A 1 101 ? 13.726 6.573 -3.226 1.00 88.25 101 VAL A O 1
ATOM 804 N N . ALA A 1 102 ? 11.488 6.451 -3.337 1.00 86.94 102 ALA A N 1
ATOM 805 C CA . ALA A 1 102 ? 11.434 6.371 -4.795 1.00 86.94 102 ALA A CA 1
ATOM 806 C C . ALA A 1 102 ? 11.996 7.634 -5.465 1.00 86.94 102 ALA A C 1
ATOM 808 O O . ALA A 1 102 ? 12.734 7.538 -6.443 1.00 86.94 102 ALA A O 1
ATOM 809 N N . PHE A 1 103 ? 11.696 8.814 -4.918 1.00 86.44 103 PHE A N 1
ATOM 810 C CA . PHE A 1 103 ? 12.246 10.075 -5.404 1.00 86.44 103 PHE A CA 1
ATOM 811 C C . PHE A 1 103 ? 13.772 10.111 -5.266 1.00 86.44 103 PHE A C 1
ATOM 813 O O . PHE A 1 103 ? 14.463 10.403 -6.237 1.00 86.44 103 PHE A O 1
ATOM 820 N N . ILE A 1 104 ? 14.316 9.734 -4.107 1.00 88.62 104 ILE A N 1
ATOM 821 C CA . ILE A 1 104 ? 15.770 9.651 -3.899 1.00 88.62 104 ILE A CA 1
ATOM 822 C C . ILE A 1 104 ? 16.403 8.624 -4.855 1.00 88.62 104 ILE A C 1
ATOM 824 O O . ILE A 1 104 ? 17.410 8.914 -5.496 1.00 88.62 104 ILE A O 1
ATOM 828 N N . ALA A 1 105 ? 15.794 7.446 -5.007 1.00 86.19 105 ALA A N 1
ATOM 829 C CA . ALA A 1 105 ? 16.282 6.395 -5.898 1.00 86.19 105 ALA A CA 1
ATOM 830 C C . ALA A 1 105 ? 16.262 6.808 -7.381 1.00 86.19 105 ALA A C 1
ATOM 832 O O . ALA A 1 105 ? 17.109 6.349 -8.148 1.00 86.19 105 ALA A O 1
ATOM 833 N N . SER A 1 106 ? 15.359 7.714 -7.776 1.00 85.19 106 SER A N 1
ATOM 834 C CA . SER A 1 106 ? 15.279 8.224 -9.152 1.00 85.19 106 SER A CA 1
ATOM 835 C C . SER A 1 106 ? 16.539 8.972 -9.608 1.00 85.19 106 SER A C 1
ATOM 837 O O . SER A 1 106 ? 16.804 9.040 -10.805 1.00 85.19 106 SER A O 1
ATOM 839 N N . PHE A 1 107 ? 17.353 9.484 -8.673 1.00 88.69 107 PHE A N 1
ATOM 840 C CA . PHE A 1 107 ? 18.645 10.102 -8.992 1.00 88.69 107 PHE A CA 1
ATOM 841 C C . PHE A 1 107 ? 19.742 9.079 -9.305 1.00 88.69 107 PHE A C 1
ATOM 843 O O . PHE A 1 107 ? 20.715 9.416 -9.973 1.00 88.69 107 PHE A O 1
ATOM 850 N N . ALA A 1 108 ? 19.605 7.844 -8.816 1.00 89.62 108 ALA A N 1
ATOM 851 C CA . ALA A 1 108 ? 20.588 6.782 -9.009 1.00 89.62 108 ALA A CA 1
ATOM 852 C C . ALA A 1 108 ? 20.221 5.843 -10.168 1.00 89.62 108 ALA A C 1
ATOM 854 O O . ALA A 1 108 ? 21.109 5.302 -10.823 1.00 89.62 108 ALA A O 1
ATOM 855 N N . VAL A 1 109 ? 18.923 5.628 -10.414 1.00 84.25 109 VAL A N 1
ATOM 856 C CA . VAL A 1 109 ? 18.423 4.652 -11.392 1.00 84.25 109 VAL A CA 1
ATOM 857 C C . VAL A 1 109 ? 17.246 5.233 -12.171 1.00 84.25 109 VAL A C 1
ATOM 859 O O . VAL A 1 109 ? 16.388 5.914 -11.613 1.00 84.25 109 VAL A O 1
ATOM 862 N N . ALA A 1 110 ? 17.166 4.914 -13.465 1.00 83.06 110 ALA A N 1
ATOM 863 C CA . ALA A 1 110 ? 16.012 5.244 -14.293 1.00 83.06 110 ALA A CA 1
ATOM 864 C C . ALA A 1 110 ? 14.783 4.438 -13.841 1.00 83.06 110 ALA A C 1
ATOM 866 O O . ALA A 1 110 ? 14.597 3.282 -14.221 1.00 83.06 110 ALA A O 1
ATOM 867 N N . LEU A 1 111 ? 13.940 5.057 -13.017 1.00 80.88 111 LEU A N 1
ATOM 868 C CA . LEU A 1 111 ? 12.717 4.447 -12.512 1.00 80.88 111 LEU A CA 1
ATOM 869 C C . LEU A 1 111 ? 11.548 4.692 -13.464 1.00 80.88 111 LEU A C 1
ATOM 871 O O . LEU A 1 111 ? 11.228 5.833 -13.802 1.00 80.88 111 LEU A O 1
ATOM 875 N N . ARG A 1 112 ? 10.850 3.623 -13.848 1.00 83.06 112 ARG A N 1
ATOM 876 C CA . ARG A 1 112 ? 9.579 3.742 -14.565 1.00 83.06 112 ARG A CA 1
ATOM 877 C C . ARG A 1 112 ? 8.443 3.833 -13.558 1.00 83.06 112 ARG A C 1
ATOM 879 O O . ARG A 1 1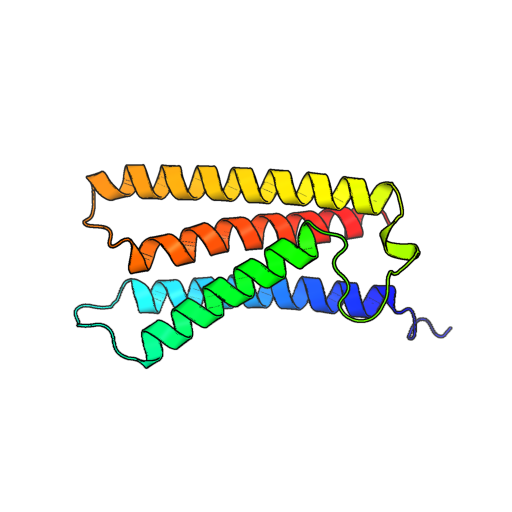12 ? 8.357 3.048 -12.616 1.00 83.06 112 ARG A O 1
ATOM 886 N N . ILE A 1 113 ? 7.521 4.763 -13.800 1.00 80.56 113 ILE A N 1
ATOM 887 C CA . ILE A 1 113 ? 6.314 4.962 -12.977 1.00 80.56 113 ILE A CA 1
ATOM 888 C C . ILE A 1 113 ? 5.556 3.640 -12.799 1.00 80.56 113 ILE A C 1
ATOM 890 O O . ILE A 1 113 ? 5.055 3.342 -11.717 1.00 80.56 113 ILE A O 1
ATOM 894 N N . SER A 1 114 ? 5.523 2.835 -13.857 1.00 75.00 114 SER A N 1
ATOM 895 C CA . SER A 1 114 ? 4.833 1.554 -13.912 1.00 75.00 114 SER A CA 1
ATOM 896 C C . SER A 1 114 ? 5.348 0.513 -12.915 1.00 75.00 114 SER A C 1
ATOM 898 O O . SER A 1 114 ? 4.583 -0.356 -12.503 1.00 75.00 114 SER A O 1
ATOM 900 N N . ASP A 1 115 ? 6.608 0.631 -12.496 1.00 75.94 115 ASP A N 1
ATOM 901 C CA . ASP A 1 115 ? 7.270 -0.328 -11.609 1.00 75.94 115 ASP A CA 1
ATOM 902 C C . ASP A 1 115 ? 7.228 0.176 -10.158 1.00 75.94 115 ASP A C 1
ATOM 904 O O . ASP A 1 115 ? 7.099 -0.593 -9.209 1.00 75.94 115 ASP A O 1
ATOM 908 N N . VAL A 1 116 ? 7.248 1.501 -9.988 1.00 82.56 116 VAL A N 1
ATOM 909 C CA . VAL A 1 116 ? 7.295 2.174 -8.686 1.00 82.56 116 VAL A CA 1
ATOM 910 C C . VAL A 1 116 ? 5.913 2.336 -8.055 1.00 82.56 116 VAL A C 1
ATOM 912 O O . VAL A 1 116 ? 5.743 2.093 -6.860 1.00 82.56 116 VAL A O 1
ATOM 915 N N . VAL A 1 117 ? 4.908 2.752 -8.831 1.00 84.94 117 VAL A N 1
ATOM 916 C CA . VAL A 1 117 ? 3.564 3.050 -8.307 1.00 84.94 117 VAL A CA 1
ATOM 917 C C . VAL A 1 117 ? 2.950 1.853 -7.573 1.00 84.94 117 VAL A C 1
ATOM 919 O O . VAL A 1 117 ? 2.478 2.047 -6.450 1.00 84.94 117 VAL A O 1
ATOM 922 N N . PRO A 1 118 ? 2.989 0.617 -8.108 1.00 80.88 118 PRO A N 1
ATOM 923 C CA . PRO A 1 118 ? 2.441 -0.538 -7.402 1.00 80.88 118 PRO A CA 1
ATOM 924 C C . PRO A 1 118 ? 3.110 -0.769 -6.047 1.00 80.88 118 PRO A C 1
ATOM 926 O O . PRO A 1 118 ? 2.410 -1.022 -5.070 1.00 80.88 118 PRO A O 1
ATOM 929 N N . LEU A 1 119 ? 4.436 -0.608 -5.964 1.00 79.12 119 LEU A N 1
ATOM 930 C CA . LEU A 1 119 ? 5.203 -0.771 -4.725 1.00 79.12 119 LEU A CA 1
ATOM 931 C C . LEU A 1 119 ? 4.841 0.288 -3.678 1.00 79.12 119 LEU A C 1
ATOM 933 O O . LEU A 1 119 ? 4.700 -0.035 -2.499 1.00 79.12 119 LEU A O 1
ATOM 937 N N . ILE A 1 120 ? 4.633 1.538 -4.099 1.00 86.56 120 ILE A N 1
ATOM 938 C CA . ILE A 1 120 ? 4.215 2.620 -3.199 1.00 86.56 120 ILE A CA 1
ATOM 939 C C . ILE A 1 120 ? 2.821 2.330 -2.635 1.00 86.56 120 ILE A C 1
ATOM 941 O O . ILE A 1 120 ? 2.650 2.275 -1.416 1.00 86.56 120 ILE A O 1
ATOM 945 N N . PHE A 1 121 ? 1.831 2.092 -3.504 1.00 82.38 121 PHE A N 1
ATOM 946 C CA . PHE A 1 121 ? 0.458 1.784 -3.081 1.00 82.38 121 PHE A CA 1
ATOM 947 C C . PHE A 1 121 ? 0.410 0.576 -2.149 1.00 82.38 121 PHE A C 1
ATOM 949 O O . PHE A 1 121 ? -0.306 0.569 -1.145 1.00 82.38 121 PHE A O 1
ATOM 956 N N . PHE A 1 122 ? 1.222 -0.424 -2.464 1.00 79.50 122 PHE A N 1
ATOM 957 C CA . PHE A 1 122 ? 1.386 -1.608 -1.656 1.00 79.50 122 PHE A CA 1
ATOM 958 C C . PHE A 1 122 ? 1.930 -1.309 -0.257 1.00 79.50 122 PHE A C 1
ATOM 960 O O . PHE A 1 122 ? 1.329 -1.739 0.726 1.00 79.50 122 PHE A O 1
ATOM 967 N N . ALA A 1 123 ? 3.024 -0.548 -0.149 1.00 81.12 123 ALA A N 1
ATOM 968 C CA . ALA A 1 123 ? 3.623 -0.187 1.135 1.00 81.12 123 ALA A CA 1
ATOM 969 C C . ALA A 1 123 ? 2.610 0.527 2.047 1.00 81.12 123 ALA A C 1
ATOM 971 O O . ALA A 1 123 ? 2.478 0.189 3.225 1.00 81.12 123 ALA A O 1
ATOM 972 N N . GLY A 1 124 ? 1.830 1.450 1.478 1.00 83.44 124 GLY A N 1
ATOM 973 C CA . GLY A 1 124 ? 0.747 2.143 2.172 1.00 83.44 124 GLY A CA 1
ATOM 974 C C . GLY A 1 124 ? -0.343 1.216 2.701 1.00 83.44 124 GLY A C 1
ATOM 975 O O . GLY A 1 124 ? -0.677 1.237 3.889 1.00 83.44 124 GLY A O 1
ATOM 976 N N . ALA A 1 125 ? -0.898 0.388 1.815 1.00 80.81 125 ALA A N 1
ATOM 977 C CA . ALA A 1 125 ? -1.978 -0.528 2.158 1.00 80.81 125 ALA A CA 1
ATOM 978 C C . ALA A 1 125 ? -1.535 -1.581 3.185 1.00 80.81 125 ALA A C 1
ATOM 980 O O . ALA A 1 125 ? -2.261 -1.853 4.145 1.00 80.81 125 ALA A O 1
ATOM 981 N N . ALA A 1 126 ? -0.333 -2.138 3.019 1.00 79.06 126 ALA A N 1
ATOM 982 C CA . ALA A 1 126 ? 0.240 -3.110 3.941 1.00 79.06 126 ALA A CA 1
ATOM 983 C C . ALA A 1 126 ? 0.458 -2.500 5.333 1.00 79.06 126 ALA A C 1
ATOM 985 O O . ALA A 1 126 ? 0.039 -3.092 6.327 1.00 79.06 126 ALA A O 1
ATOM 986 N N . ALA A 1 127 ? 1.033 -1.296 5.421 1.00 84.06 127 ALA A N 1
ATOM 987 C CA . ALA A 1 127 ? 1.239 -0.612 6.697 1.00 84.06 127 ALA A CA 1
ATOM 988 C C . ALA A 1 127 ? -0.084 -0.312 7.422 1.00 84.06 127 ALA A C 1
ATOM 990 O O . ALA A 1 127 ? -0.194 -0.560 8.626 1.00 84.06 127 ALA A O 1
ATOM 991 N N . ALA A 1 128 ? -1.107 0.161 6.699 1.00 81.69 128 ALA A N 1
ATOM 992 C CA . ALA A 1 128 ? -2.437 0.385 7.266 1.00 81.69 128 ALA A CA 1
ATOM 993 C C . ALA A 1 128 ? -3.061 -0.920 7.785 1.00 81.69 128 ALA A C 1
ATOM 995 O O . ALA A 1 128 ? -3.494 -0.988 8.938 1.00 81.69 128 ALA A O 1
ATOM 996 N N . GLY A 1 129 ? -3.052 -1.978 6.967 1.00 79.69 129 GLY A N 1
ATOM 997 C CA . GLY A 1 129 ? -3.596 -3.285 7.332 1.00 79.69 129 GLY A CA 1
ATOM 998 C C . GLY A 1 129 ? -2.898 -3.901 8.546 1.00 79.69 129 GLY A C 1
ATOM 999 O O . GLY A 1 129 ? -3.560 -4.295 9.506 1.00 79.69 129 GLY A O 1
ATOM 1000 N N . LEU A 1 130 ? -1.562 -3.923 8.549 1.00 80.50 130 LEU A N 1
ATOM 1001 C CA . LEU A 1 130 ? -0.768 -4.449 9.662 1.00 80.50 130 LEU A CA 1
ATOM 1002 C C . LEU A 1 130 ? -1.012 -3.665 10.952 1.00 80.50 130 LEU A C 1
ATOM 1004 O O . LEU A 1 130 ? -1.163 -4.265 12.023 1.00 80.50 130 LEU A O 1
ATOM 1008 N N . ARG A 1 131 ? -1.088 -2.330 10.870 1.00 83.69 131 ARG A N 1
ATOM 1009 C CA . ARG A 1 131 ? -1.344 -1.499 12.047 1.00 83.69 131 ARG A CA 1
ATOM 1010 C C . ARG A 1 131 ? -2.729 -1.758 12.621 1.00 83.69 131 ARG A C 1
ATOM 1012 O O . ARG A 1 131 ? -2.838 -1.919 13.834 1.00 83.69 131 ARG A O 1
ATOM 1019 N N . PHE A 1 132 ? -3.753 -1.828 11.773 1.00 80.50 132 PHE A N 1
ATOM 1020 C CA . PHE A 1 132 ? -5.117 -2.133 12.195 1.00 80.50 132 PHE A CA 1
ATOM 1021 C C . PHE A 1 132 ? -5.185 -3.469 12.947 1.00 80.50 132 PHE A C 1
ATOM 1023 O O . PHE A 1 132 ? -5.636 -3.505 14.089 1.00 80.50 132 PHE A O 1
ATOM 1030 N N . VAL A 1 133 ? -4.632 -4.537 12.360 1.00 79.19 133 VAL A N 1
ATOM 1031 C CA . VAL A 1 133 ? -4.602 -5.877 12.975 1.00 79.19 133 VAL A CA 1
ATOM 1032 C C . VAL A 1 133 ? -3.855 -5.867 14.309 1.00 79.19 133 VAL A C 1
ATOM 1034 O O . VAL A 1 133 ? -4.297 -6.481 15.276 1.00 79.19 133 VAL A O 1
ATOM 1037 N N . THR A 1 134 ? -2.724 -5.163 14.385 1.00 80.56 134 THR A N 1
ATOM 1038 C CA . THR A 1 134 ? -1.933 -5.084 15.621 1.00 80.56 134 THR A CA 1
ATOM 1039 C C . THR A 1 134 ? -2.692 -4.363 16.733 1.00 80.56 134 THR A C 1
ATOM 1041 O O . THR A 1 134 ? -2.589 -4.756 17.891 1.00 80.56 134 THR A O 1
ATOM 1044 N N . LEU A 1 135 ? -3.442 -3.310 16.398 1.00 80.62 135 LEU A N 1
ATOM 1045 C CA . LEU A 1 135 ? -4.239 -2.563 17.369 1.00 80.62 135 LEU A CA 1
ATOM 1046 C C . LEU A 1 135 ? -5.465 -3.352 17.833 1.00 80.62 135 LEU A C 1
ATOM 1048 O O . LEU A 1 135 ? -5.740 -3.362 19.027 1.00 80.62 135 LEU A O 1
ATOM 1052 N N . GLU A 1 136 ? -6.149 -4.065 16.934 1.00 77.19 136 GLU A N 1
ATOM 1053 C CA . GLU A 1 136 ? -7.254 -4.949 17.329 1.00 77.19 136 GLU A CA 1
ATOM 1054 C C . GLU A 1 136 ? -6.795 -6.082 18.252 1.00 77.19 136 GLU A C 1
ATOM 1056 O O . GLU A 1 136 ? -7.507 -6.411 19.191 1.00 77.19 136 GLU A O 1
ATOM 1061 N N . ARG A 1 137 ? -5.592 -6.635 18.044 1.00 76.88 137 ARG A N 1
ATOM 1062 C CA . ARG A 1 137 ? -5.018 -7.676 18.918 1.00 76.88 137 ARG A CA 1
ATOM 1063 C C . ARG A 1 137 ? -4.602 -7.184 20.305 1.00 76.88 137 ARG A C 1
ATOM 1065 O O . ARG A 1 137 ? -4.442 -7.999 21.197 1.00 76.88 137 ARG A O 1
ATOM 1072 N N . ARG A 1 138 ? -4.324 -5.886 20.465 1.00 74.88 138 ARG A N 1
ATOM 1073 C CA . ARG A 1 138 ? -3.889 -5.286 21.744 1.00 74.88 138 ARG A CA 1
ATOM 1074 C C . ARG A 1 138 ? -5.042 -4.720 22.570 1.00 74.88 138 ARG A C 1
ATOM 1076 O O . ARG A 1 138 ? -4.826 -4.338 23.710 1.00 74.88 138 ARG A O 1
ATOM 1083 N N . ALA A 1 139 ? -6.204 -4.562 21.947 1.00 66.62 139 ALA A N 1
ATOM 1084 C CA . ALA A 1 139 ? -7.434 -4.104 22.579 1.00 66.62 139 ALA A CA 1
ATOM 1085 C C . ALA A 1 139 ? -8.207 -5.245 23.274 1.00 66.62 139 ALA A C 1
ATOM 1087 O O . ALA A 1 139 ? -9.233 -4.980 23.896 1.00 66.62 139 ALA A O 1
ATOM 1088 N N . GLU A 1 140 ? -7.728 -6.484 23.123 1.00 53.53 140 GLU A N 1
ATOM 1089 C CA . GLU A 1 140 ? -8.108 -7.678 23.892 1.00 53.53 140 GLU A CA 1
ATOM 1090 C C . GLU A 1 140 ? -7.275 -7.764 25.178 1.00 53.53 140 GLU A C 1
ATOM 1092 O O . GLU A 1 140 ? -7.856 -8.150 26.216 1.00 53.53 140 GLU A O 1
#

Foldseek 3Di:
DDPDDDPVVVVLCVLVVLLVVLVVLLVVLLVVLVVDPDDDDPVNVVSLVVLLVSLVVLLCVLQHQDDPPDNDPVCPDPQLNVQNPVLQVQLVVQLVVLVVVVVVCVVVDVDDCSSSVSNSSSSSSSSSSVSSSVSVVVVD

Sequence (140 aa):
MNDKTDPGIFRRKEITGLAFYVVAAGLLAADVLYGRDGAWRFVDFVRVGAILFLALVLALRSTTAFSLWRRNRTLDDELTRANRAAAARWGFWALMLALLVAFIASFAVALRISDVVPLIFFAGAAAAGLRFVTLERRAE

pLDDT: mean 72.75, std 11.98, range [44.56, 91.06]

Secondary structure (DSSP, 8-state):
------HHHHHHHHHHHHHHHHHHHHHHHHHHHHT--SPPPHHHHHHHHHHHHHHHHHHHHHHS---SS---GGG--HHHHHHHHHHHHHHHHHHHHHHHHHHHHHTTS---HHHHHHHHHHHHHHHHHHHHHHHHHH--

Radius of gyration: 17.3 Å; chains: 1; bounding box: 46×36×50 Å